Protein AF-A0A182TB55-F1 (afdb_monomer)

Radius of gyration: 24.84 Å; Cα contacts (8 Å, |Δi|>4): 180; chains: 1; bounding box: 30×66×68 Å

Secondary structure (DSSP, 8-state):
-B-SS--HHHHHHHHTSTTS-TT-EEEEE-SSSTT-EEEEEEETTEEEEEEEEEETTTEEESSTT--BSSHHHHHHHHHH--TTSSS---SBPP------THHHHHHHHHHHTTSHHHHHHHHHTSS--

Organism: NCBI:txid74869

Solvent-accessible surface area (backbone atoms only — not comparable to full-atom values): 7461 Å² total; per-residue (Å²): 76,78,59,47,91,48,53,71,69,58,49,45,58,55,45,69,35,86,93,37,55,68,20,18,25,35,35,26,43,37,93,88,41,88,85,26,33,31,41,38,36,23,59,73,96,42,69,49,77,44,59,31,42,61,48,95,89,66,28,38,28,71,50,95,91,51,76,23,80,42,73,66,56,46,50,55,48,30,39,76,42,32,88,85,49,98,55,39,45,67,46,61,41,74,80,76,69,76,71,65,61,64,59,59,55,51,52,52,52,52,59,58,61,57,57,60,56,56,56,52,57,61,55,65,70,72,73,81,119

Foldseek 3Di:
DEDEPDDPVRQLVQCQPPVHDALAWYKYPDPPDPPKIWIWGHHDNGIDIFIWDADPVAWTDRDPVDIGNDVVVVLVVQQVPVPPPPHRRDHYGDPPDPPPCVVVVVVVVVVVVVVVVVVVVVVVVPPPD

Nearest PDB structures (foldseek):
  5mo4-assembly1_A  TM=9.312E-01  e=4.420E-09  Homo sapiens
  2oq1-assembly1_A  TM=9.361E-01  e=2.037E-08  Homo sapiens
  1rja-assembly1_A  TM=9.280E-01  e=1.481E-08  Homo sapiens
  7q5t-assembly6_FFF  TM=9.272E-01  e=4.372E-08  Homo sapiens
  2ozo-assembly1_A  TM=9.407E-01  e=1.290E-07  Homo sapiens

Sequence (129 aa):
WYFRKIKRIEAEKKLLLPENEHGAFLIRDSESRHNDYSLSVRDGDTVKHYRIRQLDEGGFFIARRTTFRTLQELVEHYSKDSDGLCVNLCKPCVQVKAESKTRHLFLLALMTSNQTLQLCYVCALYIFG

InterPro domains:
  IPR000980 SH2 domain [PF00017] (1-78)
  IPR000980 SH2 domain [PS50001] (1-93)
  IPR000980 SH2 domain [SM00252] (1-84)
  IPR036860 SH2 domain superfamily [G3DSA:3.30.505.10] (1-104)
  IPR036860 SH2 domain superfamily [SSF55550] (1-95)
  IPR051184 Tyrosine-phosphorylated adapter molecule [PTHR19969] (1-80)

pLDDT: mean 82.37, std 18.65, range [44.72, 98.0]

Mean predicted aligned error: 11.7 Å

Structure (mmCIF, N/CA/C/O backbone):
data_AF-A0A182TB55-F1
#
_entry.id   AF-A0A182TB55-F1
#
loop_
_atom_site.group_PDB
_atom_site.id
_atom_site.type_symbol
_atom_site.label_atom_id
_atom_site.label_alt_id
_atom_site.label_comp_id
_atom_site.label_asym_id
_atom_site.label_entity_id
_atom_site.label_seq_id
_atom_site.pdbx_PDB_ins_code
_atom_site.Cartn_x
_atom_site.Cartn_y
_atom_site.Cartn_z
_atom_site.occupancy
_atom_site.B_iso_or_equiv
_atom_site.auth_seq_id
_atom_site.auth_comp_id
_atom_site.auth_asym_id
_atom_site.auth_atom_id
_atom_site.pdbx_PDB_model_num
ATOM 1 N N . TRP A 1 1 ? -3.573 6.920 -0.641 1.00 90.94 1 TRP A N 1
ATOM 2 C CA . TRP A 1 1 ? -3.081 5.554 -0.360 1.00 90.94 1 TRP A CA 1
ATOM 3 C C . TRP A 1 1 ? -1.575 5.476 -0.081 1.00 90.94 1 TRP A C 1
ATOM 5 O O . TRP A 1 1 ? -1.156 4.475 0.481 1.00 9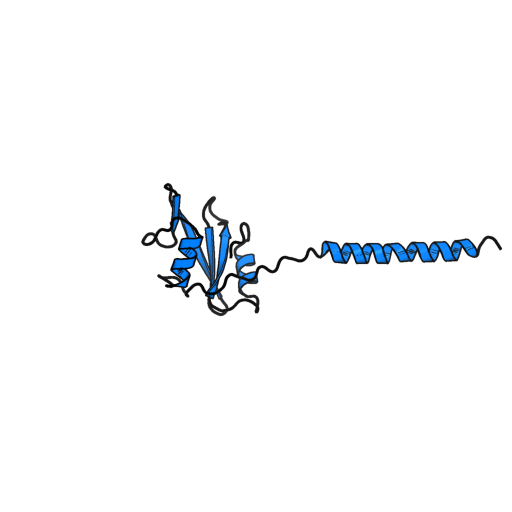0.94 1 TRP A O 1
ATOM 15 N N . TYR A 1 2 ? -0.742 6.473 -0.414 1.00 94.44 2 TYR A N 1
ATOM 16 C CA . TYR A 1 2 ? 0.704 6.423 -0.135 1.00 94.44 2 TYR A CA 1
ATOM 17 C C . TYR A 1 2 ? 1.075 7.097 1.199 1.00 94.44 2 TYR A C 1
ATOM 19 O O . TYR A 1 2 ? 0.721 8.254 1.425 1.00 94.44 2 TYR A O 1
ATOM 27 N N . PHE A 1 3 ? 1.768 6.372 2.081 1.00 91.44 3 PHE A N 1
ATOM 28 C CA . PHE A 1 3 ? 2.099 6.781 3.456 1.00 91.44 3 PHE A CA 1
ATOM 29 C C . PHE A 1 3 ? 3.613 6.944 3.706 1.00 91.44 3 PHE A C 1
ATOM 31 O O . PHE A 1 3 ? 4.007 7.236 4.834 1.00 91.44 3 PHE A O 1
ATOM 38 N N . ARG A 1 4 ? 4.467 6.826 2.675 1.00 88.75 4 ARG A N 1
ATOM 39 C CA . ARG A 1 4 ? 5.933 7.017 2.774 1.00 88.75 4 ARG A CA 1
ATOM 40 C C . ARG A 1 4 ? 6.543 6.171 3.912 1.00 88.75 4 ARG A C 1
ATOM 42 O O . ARG A 1 4 ? 6.278 4.972 3.996 1.00 88.75 4 ARG A O 1
ATOM 49 N N . LYS A 1 5 ? 7.321 6.787 4.811 1.00 87.50 5 LYS A N 1
ATOM 50 C CA . LYS A 1 5 ? 8.089 6.154 5.897 1.00 87.50 5 LYS A CA 1
ATOM 51 C C . LYS A 1 5 ? 7.232 5.787 7.116 1.00 87.50 5 LYS A C 1
ATOM 53 O O . LYS A 1 5 ? 7.472 6.283 8.216 1.00 87.50 5 LYS A O 1
ATOM 58 N N . ILE A 1 6 ? 6.246 4.909 6.941 1.00 92.62 6 ILE A N 1
ATOM 59 C CA . ILE A 1 6 ? 5.582 4.244 8.072 1.00 92.62 6 ILE A CA 1
ATOM 60 C C . ILE A 1 6 ? 6.091 2.812 8.239 1.00 92.62 6 ILE A C 1
ATOM 62 O O . ILE A 1 6 ? 6.367 2.111 7.264 1.00 92.62 6 ILE A O 1
ATOM 66 N N . LYS A 1 7 ? 6.201 2.370 9.494 1.00 92.88 7 LYS A N 1
ATOM 67 C CA . LYS A 1 7 ? 6.593 0.997 9.830 1.00 92.88 7 LYS A CA 1
ATOM 68 C C . LYS A 1 7 ? 5.463 0.016 9.542 1.00 92.88 7 LYS A C 1
ATOM 70 O O . LYS A 1 7 ? 4.293 0.406 9.525 1.00 92.88 7 LYS A O 1
ATOM 75 N N . ARG A 1 8 ? 5.800 -1.268 9.403 1.00 93.88 8 ARG A N 1
ATOM 76 C CA . ARG A 1 8 ? 4.821 -2.356 9.257 1.00 93.88 8 ARG A CA 1
ATOM 77 C C . ARG A 1 8 ? 3.706 -2.291 10.306 1.00 93.88 8 ARG A C 1
ATOM 79 O O . ARG A 1 8 ? 2.542 -2.208 9.940 1.00 93.88 8 ARG A O 1
ATOM 86 N N . ILE A 1 9 ? 4.078 -2.233 11.584 1.00 94.50 9 ILE A N 1
ATOM 87 C CA . ILE A 1 9 ? 3.133 -2.213 12.712 1.00 94.50 9 ILE A CA 1
ATOM 88 C C . ILE A 1 9 ? 2.199 -0.993 12.644 1.00 94.50 9 ILE A C 1
ATOM 90 O O . ILE A 1 9 ? 1.011 -1.088 12.931 1.00 94.50 9 ILE A O 1
ATOM 94 N N . GLU A 1 10 ? 2.712 0.167 12.229 1.00 94.12 10 GLU A N 1
ATOM 95 C CA . GLU A 1 10 ? 1.900 1.383 12.107 1.00 94.12 10 GLU A CA 1
ATOM 96 C C . GLU A 1 10 ? 0.917 1.318 10.935 1.00 94.12 10 GLU A C 1
ATOM 98 O O . GLU A 1 10 ? -0.180 1.870 11.027 1.00 94.12 10 GLU A O 1
ATOM 103 N N . ALA A 1 11 ? 1.290 0.635 9.849 1.00 95.19 11 ALA A N 1
ATOM 104 C CA . ALA A 1 11 ? 0.382 0.347 8.746 1.00 95.19 11 ALA A CA 1
ATOM 105 C C . ALA A 1 11 ? -0.746 -0.598 9.176 1.00 95.19 11 ALA A C 1
ATOM 107 O O . ALA A 1 11 ? -1.900 -0.339 8.846 1.00 95.19 11 ALA A O 1
ATOM 108 N N . GLU A 1 12 ? -0.418 -1.651 9.930 1.00 96.19 12 GLU A N 1
ATOM 109 C CA . GLU A 1 12 ? -1.396 -2.610 10.454 1.00 96.19 12 GLU A CA 1
ATOM 110 C C . GLU A 1 12 ? -2.420 -1.905 11.351 1.00 96.19 12 GLU A C 1
ATOM 112 O O . GLU A 1 12 ? -3.615 -1.957 11.072 1.00 96.19 12 GLU A O 1
ATOM 117 N N . LYS A 1 13 ? -1.957 -1.137 12.348 1.00 95.00 13 LYS A N 1
ATOM 118 C CA . LYS A 1 13 ? -2.839 -0.356 13.233 1.00 95.00 13 LYS A CA 1
ATOM 119 C C . LYS A 1 13 ? -3.782 0.562 12.462 1.00 95.00 13 LYS A C 1
ATOM 121 O O . LYS A 1 13 ? -4.952 0.646 12.805 1.00 95.00 13 LYS A O 1
ATOM 126 N N . LYS A 1 14 ? -3.274 1.263 11.441 1.00 94.94 14 LYS A N 1
ATOM 127 C CA . LYS A 1 14 ? -4.077 2.193 10.632 1.00 94.94 14 LYS A CA 1
ATOM 128 C C . LYS A 1 14 ? -5.124 1.464 9.805 1.00 94.94 14 LYS A C 1
ATOM 130 O O . LYS A 1 14 ? -6.262 1.906 9.781 1.00 94.94 14 LYS A O 1
ATOM 135 N N . LEU A 1 15 ? -4.762 0.353 9.168 1.00 95.69 15 LEU A N 1
ATOM 136 C CA . LEU A 1 15 ? -5.694 -0.433 8.361 1.00 95.69 15 LEU A CA 1
ATOM 137 C C . LEU A 1 15 ? -6.774 -1.114 9.204 1.00 95.69 15 LEU A C 1
ATOM 139 O O . LEU A 1 15 ? -7.903 -1.227 8.744 1.00 95.69 15 LEU A O 1
ATOM 143 N N . LEU A 1 16 ? -6.452 -1.529 10.430 1.00 95.62 16 LEU A N 1
ATOM 144 C CA . LEU A 1 16 ? -7.397 -2.180 11.342 1.00 95.62 16 LEU A CA 1
ATOM 145 C C . LEU A 1 16 ? -8.348 -1.206 12.057 1.00 95.62 16 LEU A C 1
ATOM 147 O O . LEU A 1 16 ? -9.216 -1.647 12.806 1.00 95.62 16 LEU A O 1
ATOM 151 N N . LEU A 1 17 ? -8.222 0.102 11.818 1.00 94.56 17 LEU A N 1
ATOM 152 C CA . LEU A 1 17 ? -9.202 1.081 12.283 1.00 94.56 17 LEU A CA 1
ATOM 153 C C . LEU A 1 17 ? -10.601 0.788 11.694 1.00 94.56 17 LEU A C 1
ATOM 155 O O . LEU A 1 17 ? -10.692 0.361 10.537 1.00 94.56 17 LEU A O 1
ATOM 159 N N . PRO A 1 18 ? -11.688 1.007 12.457 1.00 92.88 18 PRO A N 1
ATOM 160 C CA . PRO A 1 18 ? -13.056 0.707 12.023 1.00 92.88 18 PRO A CA 1
ATOM 161 C C . PRO A 1 18 ? -13.505 1.505 10.789 1.00 92.88 18 PRO A C 1
ATOM 163 O O . PRO A 1 18 ? -14.404 1.076 10.078 1.00 92.88 18 PRO A O 1
ATOM 166 N N . GLU A 1 19 ? -12.862 2.633 10.495 1.00 93.44 19 GLU A N 1
ATOM 167 C CA . GLU A 1 19 ? -13.111 3.461 9.312 1.00 93.44 19 GLU A CA 1
ATOM 168 C C . GLU A 1 19 ? -12.626 2.814 8.003 1.00 93.44 19 GLU A C 1
ATOM 170 O O . GLU A 1 19 ? -12.955 3.291 6.917 1.00 93.44 19 GLU A O 1
ATOM 175 N N . ASN A 1 20 ? -11.817 1.755 8.086 1.00 94.88 20 ASN A N 1
ATOM 176 C CA . ASN A 1 20 ? -11.334 1.009 6.933 1.00 94.88 20 ASN A CA 1
ATOM 177 C C . ASN A 1 20 ? -12.085 -0.318 6.803 1.00 94.88 20 ASN A C 1
ATOM 179 O O . ASN A 1 20 ? -12.322 -1.019 7.781 1.00 94.88 20 ASN A O 1
ATOM 183 N N . GLU A 1 21 ? -12.408 -0.694 5.571 1.00 95.44 21 GLU A N 1
ATOM 184 C CA . GLU A 1 21 ? -13.151 -1.919 5.263 1.00 95.44 21 GLU A CA 1
ATOM 185 C C . GLU A 1 21 ? -12.217 -3.018 4.727 1.00 95.44 21 GLU A C 1
ATOM 187 O O . GLU A 1 21 ? -11.033 -2.793 4.459 1.00 95.44 21 GLU A O 1
ATOM 192 N N . HIS A 1 22 ? -12.747 -4.229 4.554 1.00 96.44 22 HIS A N 1
ATOM 193 C CA . HIS A 1 22 ? -12.051 -5.305 3.847 1.00 96.44 22 HIS A CA 1
ATOM 194 C C . HIS A 1 22 ? -11.611 -4.843 2.440 1.00 96.44 22 HIS A C 1
ATOM 196 O O . HIS A 1 22 ? -12.352 -4.151 1.741 1.00 96.44 22 HIS A O 1
ATOM 202 N N . GLY A 1 23 ? -10.383 -5.181 2.036 1.00 96.38 23 GLY A N 1
ATOM 203 C CA . GLY A 1 23 ?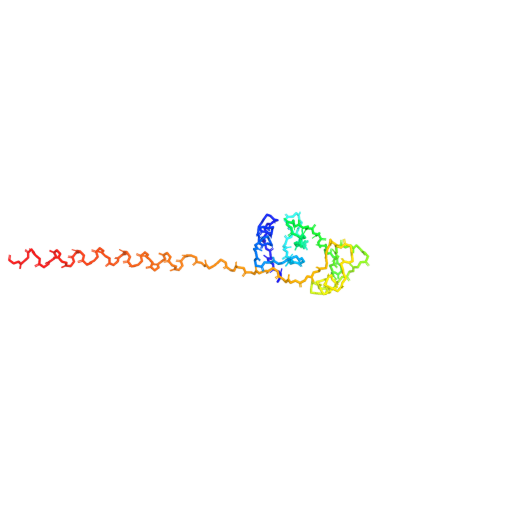 -9.771 -4.681 0.799 1.00 96.38 23 GLY A CA 1
ATOM 204 C C . GLY A 1 23 ? -9.191 -3.266 0.905 1.00 96.38 23 GLY A C 1
ATOM 205 O O . GLY A 1 23 ? -8.661 -2.749 -0.082 1.00 96.38 23 GLY A O 1
ATOM 206 N N . ALA A 1 24 ? -9.259 -2.615 2.075 1.00 97.56 24 ALA A N 1
ATOM 207 C CA . ALA A 1 24 ? -8.571 -1.347 2.290 1.00 97.56 24 ALA A CA 1
ATOM 208 C C . ALA A 1 24 ? -7.052 -1.519 2.195 1.00 97.56 24 ALA A C 1
ATOM 210 O O . ALA A 1 24 ? -6.498 -2.517 2.662 1.00 97.56 24 ALA A O 1
ATOM 211 N N . PHE A 1 25 ? -6.358 -0.538 1.616 1.00 97.94 25 PHE A N 1
ATOM 212 C CA . PHE A 1 25 ? -4.927 -0.678 1.351 1.00 97.94 25 PHE A CA 1
ATOM 213 C C . PHE A 1 25 ? -4.123 0.607 1.520 1.00 97.94 25 PHE A C 1
ATOM 215 O O . PHE A 1 25 ? -4.627 1.730 1.428 1.00 97.94 25 PHE A O 1
ATOM 222 N N . LEU A 1 26 ? -2.819 0.440 1.722 1.00 97.25 26 LEU A N 1
ATOM 223 C CA . LEU A 1 26 ? -1.851 1.525 1.656 1.00 97.25 26 LEU A CA 1
ATOM 224 C C . LEU A 1 26 ? -0.517 1.050 1.088 1.00 97.25 26 LEU A C 1
ATOM 226 O O . LEU A 1 26 ? -0.163 -0.122 1.198 1.00 97.25 26 LEU A O 1
ATOM 230 N N . ILE A 1 27 ? 0.244 1.980 0.519 1.00 96.75 27 ILE A N 1
ATOM 231 C CA . ILE A 1 27 ? 1.622 1.754 0.082 1.00 96.75 27 ILE A CA 1
ATOM 232 C C . ILE A 1 27 ? 2.560 2.562 0.979 1.00 96.75 27 ILE A C 1
ATOM 234 O O . ILE A 1 27 ? 2.291 3.725 1.290 1.00 96.75 27 ILE A O 1
ATOM 238 N N . ARG A 1 28 ? 3.660 1.941 1.398 1.00 95.44 28 ARG A N 1
ATOM 239 C CA . ARG A 1 28 ? 4.704 2.521 2.255 1.00 95.44 28 ARG A CA 1
ATOM 240 C C . ARG A 1 28 ? 6.095 2.181 1.727 1.00 95.44 28 ARG A C 1
ATOM 242 O O . ARG A 1 28 ? 6.244 1.243 0.945 1.00 95.44 28 ARG A O 1
ATOM 249 N N . ASP A 1 29 ? 7.099 2.902 2.199 1.00 93.81 29 ASP A N 1
ATOM 250 C CA . ASP A 1 29 ? 8.503 2.611 1.908 1.00 93.81 29 ASP A CA 1
ATOM 251 C C . ASP A 1 29 ? 8.906 1.286 2.576 1.00 93.81 29 ASP A C 1
ATOM 253 O O . ASP A 1 29 ? 8.457 0.964 3.685 1.00 93.81 29 ASP A O 1
ATOM 257 N N . SER A 1 30 ? 9.747 0.495 1.910 1.00 87.94 30 SER A N 1
ATOM 258 C CA . SER A 1 30 ? 10.299 -0.725 2.496 1.00 87.94 30 SER A CA 1
ATOM 259 C C . SER A 1 30 ? 11.296 -0.386 3.605 1.00 87.94 30 SER A C 1
ATOM 261 O O . SER A 1 30 ? 12.228 0.390 3.418 1.00 87.94 30 SER A O 1
ATOM 263 N N . GLU A 1 31 ? 11.142 -1.031 4.763 1.00 79.81 31 GLU A N 1
ATOM 264 C CA . GLU A 1 31 ? 12.089 -0.913 5.885 1.00 79.81 31 GLU A CA 1
ATOM 265 C C . GLU A 1 31 ? 13.397 -1.675 5.623 1.00 79.81 31 GLU A C 1
ATOM 267 O O . GLU A 1 31 ? 14.415 -1.399 6.245 1.00 79.81 31 GLU A O 1
ATOM 272 N N . SER A 1 32 ? 13.364 -2.653 4.710 1.00 74.88 32 SER A N 1
ATOM 273 C CA . SER A 1 32 ? 14.450 -3.624 4.517 1.00 74.88 32 SER A CA 1
ATOM 274 C C . SER A 1 32 ? 15.381 -3.306 3.350 1.00 74.88 32 SER A C 1
ATOM 276 O O . SER A 1 32 ? 16.517 -3.772 3.333 1.00 74.88 32 SER A O 1
ATOM 278 N N . ARG A 1 33 ? 14.905 -2.568 2.341 1.00 75.38 33 ARG A N 1
ATOM 279 C CA . ARG A 1 33 ? 15.698 -2.200 1.164 1.00 75.38 33 ARG A CA 1
ATOM 280 C C . ARG A 1 33 ? 15.342 -0.808 0.695 1.00 75.38 33 ARG A C 1
ATOM 282 O O . ARG A 1 33 ? 14.167 -0.478 0.568 1.00 75.38 33 ARG A O 1
ATOM 289 N N . HIS A 1 34 ? 16.381 -0.040 0.398 1.00 74.19 34 HIS A N 1
ATOM 290 C CA . HIS A 1 34 ? 16.255 1.255 -0.245 1.00 74.19 34 HIS A CA 1
ATOM 291 C C . HIS A 1 34 ? 15.557 1.091 -1.606 1.00 74.19 34 HIS A C 1
ATOM 293 O O . HIS A 1 34 ? 15.828 0.119 -2.309 1.00 74.19 34 HIS A O 1
ATOM 299 N N . ASN A 1 35 ? 14.658 2.018 -1.943 1.00 81.06 35 ASN A N 1
ATOM 300 C CA . ASN A 1 35 ? 13.884 2.082 -3.196 1.00 81.06 35 ASN A CA 1
ATOM 301 C C . ASN A 1 35 ? 12.828 0.986 -3.446 1.00 81.06 35 ASN A C 1
ATOM 303 O O . ASN A 1 35 ? 12.083 1.080 -4.416 1.00 81.06 35 ASN A O 1
ATOM 307 N N . ASP A 1 36 ? 12.681 -0.002 -2.560 1.00 90.50 36 ASP A N 1
ATOM 308 C CA . ASP A 1 36 ? 11.531 -0.912 -2.607 1.00 90.50 36 ASP A CA 1
ATOM 309 C C . ASP A 1 36 ? 10.334 -0.312 -1.854 1.00 90.50 36 ASP A C 1
ATOM 311 O O . ASP A 1 36 ? 10.487 0.420 -0.871 1.00 90.50 36 ASP A O 1
ATOM 315 N N . TYR A 1 37 ? 9.128 -0.723 -2.242 1.00 95.12 37 TYR A N 1
ATOM 316 C CA . TYR A 1 37 ? 7.893 -0.371 -1.544 1.00 95.12 37 TYR A CA 1
ATOM 317 C C . TYR A 1 37 ? 7.228 -1.606 -0.939 1.00 95.12 37 TYR A C 1
ATOM 319 O O . TYR A 1 37 ? 7.568 -2.761 -1.210 1.00 95.12 37 TYR A O 1
ATOM 327 N N . SER A 1 38 ? 6.264 -1.370 -0.062 1.00 95.88 38 SER A N 1
ATOM 328 C CA . SER A 1 38 ? 5.408 -2.403 0.508 1.00 95.88 38 SER A CA 1
ATOM 329 C C . SER A 1 38 ? 3.950 -1.992 0.370 1.00 95.88 38 SER A C 1
ATOM 331 O O . SER A 1 38 ? 3.566 -0.913 0.819 1.00 95.88 38 SER A O 1
ATOM 333 N N . LEU A 1 39 ? 3.146 -2.867 -0.225 1.00 97.19 39 LEU A N 1
ATOM 334 C CA . LEU A 1 39 ? 1.691 -2.785 -0.238 1.00 97.19 39 LEU A CA 1
ATOM 335 C C . LEU A 1 39 ? 1.160 -3.524 0.989 1.00 97.19 39 LEU A C 1
ATOM 337 O O . LEU A 1 39 ? 1.460 -4.700 1.177 1.00 97.19 39 LEU A O 1
ATOM 341 N N . SER A 1 40 ? 0.382 -2.846 1.822 1.00 97.81 40 SER A N 1
ATOM 342 C CA . SER A 1 40 ? -0.328 -3.452 2.949 1.00 97.81 40 SER A CA 1
ATOM 343 C C . SER A 1 40 ? -1.822 -3.457 2.637 1.00 97.81 40 SER A C 1
ATOM 345 O O . SER A 1 40 ? -2.353 -2.409 2.268 1.00 97.81 40 SER A O 1
ATOM 347 N N . VAL A 1 41 ? -2.485 -4.603 2.796 1.00 98.00 41 VAL A N 1
ATOM 348 C CA . VAL A 1 41 ? -3.904 -4.802 2.456 1.00 98.00 41 VAL A CA 1
ATOM 349 C C . VAL A 1 41 ? -4.632 -5.431 3.637 1.00 98.00 41 VAL A C 1
ATOM 351 O O . VAL A 1 41 ? -4.130 -6.389 4.225 1.00 98.00 41 VAL A O 1
ATOM 354 N N . ARG A 1 42 ? -5.799 -4.893 3.992 1.00 97.75 42 ARG A N 1
ATOM 355 C CA . ARG A 1 42 ? -6.688 -5.467 5.002 1.00 97.75 42 ARG A CA 1
ATOM 356 C C . ARG A 1 42 ? -7.486 -6.622 4.412 1.00 97.75 42 ARG A C 1
ATOM 358 O O . ARG A 1 42 ? -8.211 -6.445 3.438 1.00 97.75 42 ARG A O 1
ATOM 365 N N . ASP A 1 43 ? -7.399 -7.764 5.072 1.00 96.69 43 ASP A N 1
ATOM 366 C CA . ASP A 1 43 ? -8.118 -8.990 4.759 1.00 96.69 43 ASP A CA 1
ATOM 367 C C . ASP A 1 43 ? -8.872 -9.445 6.018 1.00 96.69 43 ASP A C 1
ATOM 369 O O . ASP A 1 43 ? -8.334 -10.137 6.890 1.00 96.69 43 ASP A O 1
ATOM 373 N N . GLY A 1 44 ? -10.091 -8.916 6.165 1.00 93.38 44 GLY A N 1
ATOM 374 C CA . GLY A 1 44 ? -10.927 -9.107 7.351 1.00 93.38 44 GLY A CA 1
ATOM 375 C C . GLY A 1 44 ? -10.315 -8.419 8.570 1.00 93.38 44 GLY A C 1
ATOM 376 O O . GLY A 1 44 ? -10.162 -7.195 8.577 1.00 93.38 44 GLY A O 1
ATOM 377 N N . ASP A 1 45 ? -9.927 -9.218 9.563 1.00 94.00 45 ASP A N 1
ATOM 378 C CA . ASP A 1 45 ? -9.282 -8.765 10.804 1.00 94.00 45 ASP A CA 1
ATOM 379 C C . ASP A 1 45 ? -7.752 -8.882 10.765 1.00 94.00 45 ASP A C 1
ATOM 381 O O . ASP A 1 45 ? -7.066 -8.669 11.765 1.00 94.00 45 ASP A O 1
ATOM 385 N N . THR A 1 46 ? -7.192 -9.226 9.603 1.00 96.25 46 THR A N 1
ATOM 386 C CA . THR A 1 46 ? -5.746 -9.354 9.412 1.00 96.25 46 THR A CA 1
ATOM 387 C C . THR A 1 46 ? -5.236 -8.408 8.334 1.00 96.25 46 THR A C 1
ATOM 389 O O . THR A 1 46 ? -5.996 -7.872 7.526 1.00 96.25 46 THR A O 1
ATOM 392 N N . VAL A 1 47 ? -3.922 -8.184 8.314 1.00 97.81 47 VAL A N 1
ATOM 393 C CA . VAL A 1 47 ? -3.260 -7.377 7.285 1.00 97.81 47 VAL A CA 1
ATOM 394 C C . VAL A 1 47 ? -2.190 -8.215 6.599 1.00 97.81 47 VAL A C 1
ATOM 396 O O . VAL A 1 47 ? -1.337 -8.831 7.244 1.00 97.81 47 VAL A O 1
ATOM 399 N N . LYS A 1 48 ? -2.235 -8.245 5.267 1.00 97.62 48 LYS A N 1
ATOM 400 C CA . LYS A 1 48 ? -1.235 -8.897 4.417 1.00 97.62 48 LYS A CA 1
ATOM 401 C C . LYS A 1 48 ? -0.290 -7.851 3.842 1.00 97.62 48 LYS A C 1
ATOM 403 O O . LYS A 1 48 ? -0.694 -6.728 3.547 1.00 97.62 48 LYS A O 1
ATOM 408 N N . HIS A 1 49 ? 0.977 -8.225 3.676 1.00 96.69 49 HIS A N 1
ATOM 409 C CA . HIS A 1 49 ? 2.008 -7.331 3.153 1.00 96.69 49 HIS A CA 1
ATOM 410 C C . HIS A 1 49 ? 2.683 -7.945 1.937 1.00 96.69 49 HIS A C 1
ATOM 412 O O . HIS A 1 49 ? 3.255 -9.032 2.016 1.00 96.69 49 HIS A O 1
ATOM 418 N N . TYR A 1 50 ? 2.677 -7.197 0.843 1.00 95.81 50 TYR A N 1
ATOM 419 C CA . TYR A 1 50 ? 3.293 -7.565 -0.417 1.00 95.81 50 TYR A CA 1
ATOM 420 C C . TYR A 1 50 ? 4.455 -6.631 -0.704 1.00 95.81 50 TYR A C 1
ATOM 422 O O . TYR A 1 50 ? 4.369 -5.415 -0.527 1.00 95.81 50 TYR A O 1
ATOM 430 N N . ARG A 1 51 ? 5.565 -7.208 -1.150 1.00 94.69 51 ARG A N 1
ATOM 431 C CA . ARG A 1 51 ? 6.742 -6.439 -1.531 1.00 94.69 51 ARG A CA 1
ATOM 432 C C . ARG A 1 51 ? 6.589 -5.973 -2.969 1.00 94.69 51 ARG A C 1
ATOM 434 O O . ARG A 1 51 ? 6.479 -6.808 -3.858 1.00 94.69 51 ARG A O 1
ATOM 441 N N . ILE A 1 52 ? 6.641 -4.665 -3.178 1.00 95.44 52 ILE A N 1
ATOM 442 C CA . ILE A 1 52 ? 6.734 -4.075 -4.508 1.00 95.44 52 ILE A CA 1
ATOM 443 C C . ILE A 1 52 ? 8.215 -3.808 -4.764 1.00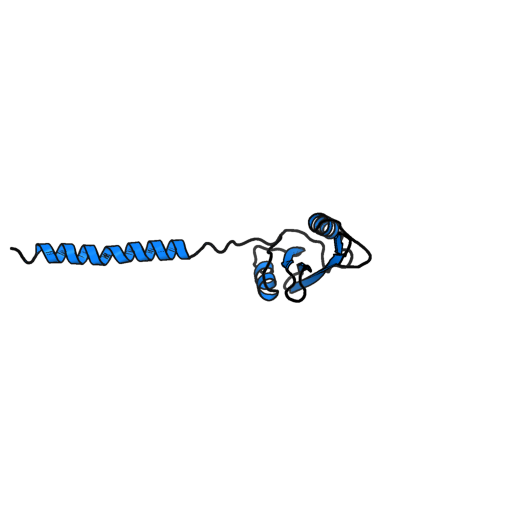 95.44 52 ILE A C 1
ATOM 445 O O . ILE A 1 52 ? 8.846 -3.039 -4.036 1.00 95.44 52 ILE A O 1
ATOM 449 N N . ARG A 1 53 ? 8.775 -4.472 -5.770 1.00 93.38 53 ARG A N 1
ATOM 450 C CA . ARG A 1 53 ? 10.165 -4.275 -6.185 1.00 93.38 53 ARG A CA 1
ATOM 451 C C . ARG A 1 53 ? 10.233 -3.314 -7.356 1.00 93.38 53 ARG A C 1
ATOM 453 O O . ARG A 1 53 ? 9.309 -3.284 -8.170 1.00 93.38 53 ARG A O 1
ATOM 460 N N . GLN A 1 54 ? 11.338 -2.585 -7.438 1.00 90.81 54 GLN A N 1
ATOM 461 C CA . GLN A 1 54 ? 11.656 -1.751 -8.589 1.00 90.81 54 GLN A CA 1
ATOM 462 C C . GLN A 1 54 ? 12.553 -2.511 -9.583 1.00 90.81 54 GLN A C 1
ATOM 464 O O . GLN A 1 54 ? 13.416 -3.289 -9.175 1.00 90.81 54 GLN A O 1
ATOM 469 N N . LEU A 1 55 ? 12.314 -2.322 -10.880 1.00 88.44 55 LEU A N 1
ATOM 470 C CA . LEU A 1 55 ? 13.184 -2.778 -11.971 1.00 88.44 55 LEU A CA 1
ATOM 471 C C . LEU A 1 55 ? 14.259 -1.728 -12.268 1.00 88.44 55 LEU A C 1
ATOM 473 O O . LEU A 1 55 ? 13.993 -0.531 -12.144 1.00 88.44 55 LEU A O 1
ATOM 477 N N . ASP A 1 56 ? 15.425 -2.177 -12.733 1.00 85.62 56 ASP A N 1
ATOM 478 C CA . ASP A 1 56 ? 16.554 -1.299 -13.076 1.00 85.62 56 ASP A CA 1
ATOM 479 C C . ASP A 1 56 ? 16.209 -0.320 -14.215 1.00 85.62 56 ASP A C 1
ATOM 481 O O . ASP A 1 56 ? 16.625 0.834 -14.196 1.00 85.62 56 ASP A O 1
ATOM 485 N N . GLU A 1 57 ? 15.371 -0.748 -15.163 1.00 83.44 57 GLU A N 1
ATOM 486 C CA . GLU A 1 57 ? 14.911 0.056 -16.309 1.00 83.44 57 GLU A CA 1
ATOM 487 C C . GLU A 1 57 ? 13.766 1.032 -15.967 1.00 83.44 57 GLU A C 1
ATOM 489 O O . GLU A 1 57 ? 13.269 1.744 -16.837 1.00 83.44 57 GLU A O 1
ATOM 494 N N . GLY A 1 58 ? 13.339 1.087 -14.700 1.00 79.12 58 GLY A N 1
ATOM 495 C CA . GLY A 1 58 ? 12.192 1.882 -14.267 1.00 79.12 58 GLY A CA 1
ATOM 496 C C . GLY A 1 58 ? 10.877 1.119 -14.429 1.00 79.12 58 GLY A C 1
ATOM 497 O O . GLY A 1 58 ? 10.300 1.018 -15.506 1.00 79.12 58 GLY A O 1
ATOM 498 N N . GLY A 1 59 ? 10.377 0.576 -13.324 1.00 90.75 59 GLY A N 1
ATOM 499 C CA . GLY A 1 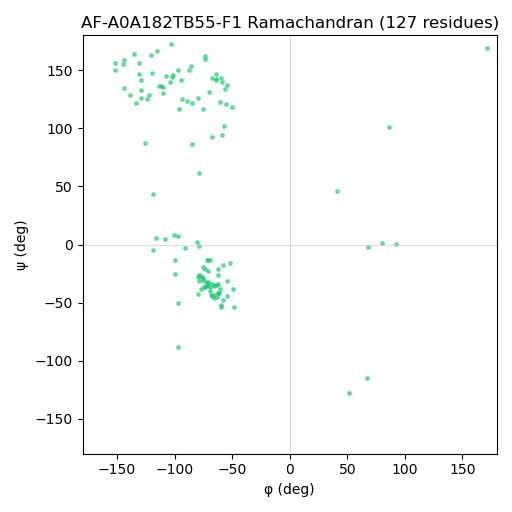59 ? 9.090 -0.112 -13.264 1.00 90.75 59 GLY A CA 1
ATOM 500 C C . GLY A 1 59 ? 8.892 -0.799 -11.920 1.00 90.75 59 GLY A C 1
ATOM 501 O O . GLY A 1 59 ? 9.830 -0.906 -11.133 1.00 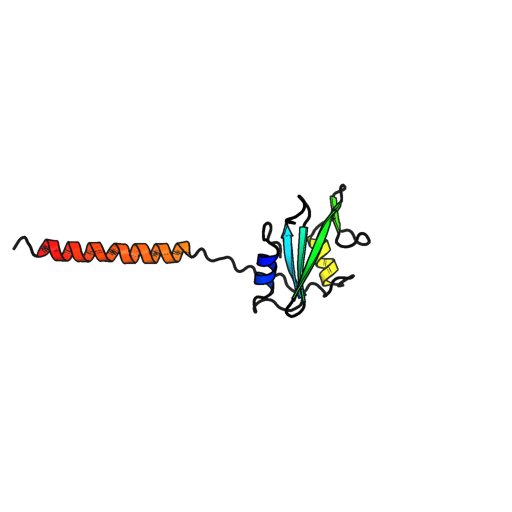90.75 59 GLY A O 1
ATOM 502 N N . PHE A 1 60 ? 7.679 -1.269 -11.654 1.00 94.69 60 PHE A N 1
ATOM 503 C CA . PHE A 1 60 ? 7.251 -1.837 -10.381 1.00 94.69 60 PHE A CA 1
ATOM 504 C C . PHE A 1 60 ? 6.582 -3.187 -10.588 1.00 94.69 60 PHE A C 1
ATOM 506 O O . PHE A 1 60 ? 5.818 -3.364 -11.533 1.00 94.69 60 PHE A O 1
ATOM 513 N N . PHE A 1 61 ? 6.825 -4.132 -9.685 1.00 94.69 61 PHE A N 1
ATOM 514 C CA . PHE A 1 61 ? 6.126 -5.415 -9.697 1.00 94.69 61 PHE A CA 1
ATOM 515 C C . PHE A 1 61 ? 6.011 -6.020 -8.298 1.00 94.69 61 PHE A C 1
ATOM 517 O O . PHE A 1 61 ? 6.888 -5.840 -7.450 1.00 94.69 61 PHE A O 1
ATOM 524 N N . ILE A 1 62 ? 4.940 -6.784 -8.076 1.00 94.62 62 ILE A N 1
ATOM 525 C CA . ILE A 1 62 ? 4.804 -7.688 -6.920 1.00 94.62 62 ILE A CA 1
ATOM 526 C C . ILE A 1 62 ? 5.193 -9.107 -7.347 1.00 94.62 62 ILE A C 1
ATOM 528 O O . ILE A 1 62 ? 6.058 -9.735 -6.736 1.00 94.62 62 ILE A O 1
ATOM 532 N N . ALA A 1 63 ? 4.613 -9.582 -8.451 1.00 90.75 63 ALA A N 1
ATOM 533 C CA . ALA A 1 63 ? 4.971 -10.833 -9.107 1.00 90.75 63 ALA A CA 1
ATOM 534 C C . ALA A 1 63 ? 5.661 -10.536 -10.445 1.00 90.75 63 ALA A C 1
ATOM 536 O O . ALA A 1 63 ? 5.179 -9.713 -11.212 1.00 90.75 63 ALA A O 1
ATOM 537 N N . ARG A 1 64 ? 6.765 -11.230 -10.761 1.00 84.56 64 ARG A N 1
ATOM 538 C CA . ARG A 1 64 ? 7.574 -10.972 -11.978 1.00 84.56 64 ARG A CA 1
ATOM 539 C C . ARG A 1 64 ? 6.803 -11.090 -13.302 1.00 84.56 64 ARG A C 1
ATOM 541 O O . ARG A 1 64 ? 7.295 -10.617 -14.315 1.00 84.56 64 ARG A O 1
ATOM 548 N N . ARG A 1 65 ? 5.634 -11.734 -13.291 1.00 88.62 65 ARG A N 1
ATOM 549 C CA . ARG A 1 65 ? 4.761 -11.907 -14.460 1.00 88.62 65 ARG A CA 1
ATOM 550 C C . ARG A 1 65 ? 4.063 -10.623 -14.915 1.00 88.62 65 ARG A C 1
ATOM 552 O O . ARG A 1 65 ? 3.704 -10.543 -16.081 1.00 88.62 65 ARG A O 1
ATOM 559 N N . THR A 1 66 ? 3.904 -9.642 -14.024 1.00 91.19 66 THR A N 1
ATOM 560 C CA . THR A 1 66 ? 3.188 -8.395 -14.320 1.00 91.19 66 THR A CA 1
ATOM 561 C C . THR A 1 66 ? 4.009 -7.214 -13.821 1.00 91.19 66 THR A C 1
ATOM 563 O O . THR A 1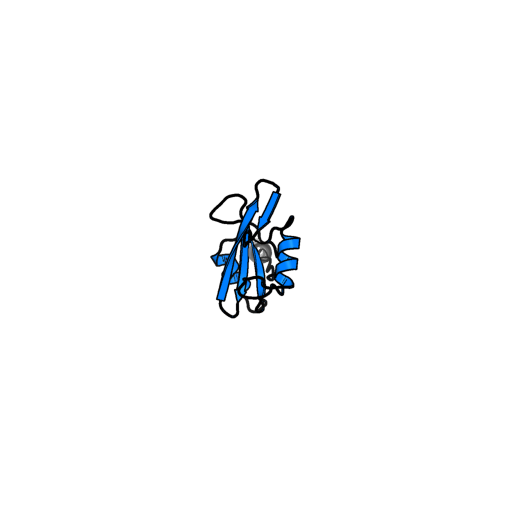 66 ? 4.340 -7.130 -12.636 1.00 91.19 66 THR A O 1
ATOM 566 N N . THR A 1 67 ? 4.358 -6.308 -14.730 1.00 94.25 67 THR A N 1
ATOM 567 C CA . THR A 1 67 ? 5.169 -5.120 -14.452 1.00 94.25 67 THR A CA 1
ATOM 568 C C . THR A 1 67 ? 4.383 -3.858 -14.792 1.00 94.25 67 THR A C 1
ATOM 570 O O . THR A 1 67 ? 3.561 -3.845 -15.705 1.00 94.25 67 THR A O 1
ATOM 573 N N . PHE A 1 68 ? 4.630 -2.789 -14.039 1.00 95.25 68 PHE A N 1
ATOM 574 C CA . PHE A 1 68 ? 3.905 -1.522 -14.136 1.00 95.25 68 PHE A CA 1
ATOM 575 C C . PHE A 1 68 ? 4.889 -0.362 -14.215 1.00 95.25 68 PHE A C 1
ATOM 577 O O . PHE A 1 68 ? 5.942 -0.405 -13.582 1.00 95.25 68 PHE A O 1
ATOM 584 N N . ARG A 1 69 ? 4.563 0.708 -14.941 1.00 94.44 69 ARG A N 1
ATOM 585 C CA . ARG A 1 69 ? 5.440 1.888 -15.029 1.00 94.44 69 ARG A CA 1
ATOM 586 C C . ARG A 1 69 ? 5.316 2.772 -13.800 1.00 94.44 69 ARG A C 1
ATOM 588 O O . ARG A 1 69 ? 6.283 3.405 -13.386 1.00 94.44 69 ARG A O 1
ATOM 595 N N . THR A 1 70 ? 4.129 2.806 -13.199 1.00 94.94 70 THR A N 1
ATOM 596 C CA . THR A 1 70 ? 3.841 3.616 -12.013 1.00 94.94 70 THR A CA 1
ATOM 597 C C . THR A 1 70 ? 3.147 2.797 -10.928 1.00 94.94 70 THR A C 1
ATOM 599 O O . THR A 1 70 ? 2.470 1.807 -11.198 1.00 94.94 70 THR A O 1
ATOM 602 N N . LEU A 1 71 ? 3.267 3.239 -9.671 1.00 94.62 71 LEU A N 1
ATOM 603 C CA . LEU A 1 71 ? 2.492 2.659 -8.568 1.00 94.62 71 LEU A CA 1
ATOM 604 C C . LEU A 1 71 ? 0.977 2.838 -8.765 1.00 94.62 71 LEU A C 1
ATOM 606 O O . LEU A 1 71 ? 0.205 2.035 -8.255 1.00 94.62 71 LEU A O 1
ATOM 610 N N . GLN A 1 72 ? 0.555 3.872 -9.499 1.00 96.00 72 GLN A N 1
ATOM 611 C CA . GLN A 1 72 ? -0.853 4.107 -9.815 1.00 96.00 72 GLN A CA 1
ATOM 612 C C . GLN A 1 72 ? -1.406 2.999 -10.722 1.00 96.00 72 GLN A C 1
ATOM 614 O O . GLN A 1 72 ? -2.461 2.453 -10.419 1.00 96.00 72 GLN A O 1
ATOM 619 N N . GLU A 1 73 ? -0.674 2.629 -11.778 1.00 96.56 73 GLU A N 1
ATOM 620 C CA . GLU A 1 73 ? -1.042 1.515 -12.668 1.00 96.56 73 GLU A CA 1
ATOM 621 C C . GLU A 1 73 ? -1.106 0.185 -11.910 1.00 96.56 73 GLU A C 1
ATOM 623 O O . GLU A 1 73 ? -2.044 -0.588 -12.088 1.00 96.56 73 GLU A O 1
ATOM 628 N N . LEU A 1 74 ? -0.141 -0.050 -11.013 1.00 96.44 74 LEU A N 1
ATOM 629 C CA . LEU A 1 74 ? -0.134 -1.225 -10.143 1.00 96.44 74 LEU A CA 1
ATOM 630 C C . LEU A 1 74 ? -1.410 -1.289 -9.295 1.00 96.44 74 LEU A C 1
ATOM 632 O O . LEU A 1 74 ? -2.053 -2.333 -9.223 1.00 96.44 74 LEU A O 1
ATOM 636 N N . VAL A 1 75 ? -1.786 -0.178 -8.656 1.00 97.06 75 VAL A N 1
ATOM 637 C CA . VAL A 1 75 ? -3.004 -0.107 -7.836 1.00 97.06 75 VAL A CA 1
ATOM 638 C C . VAL A 1 75 ? -4.248 -0.344 -8.688 1.00 97.06 75 VAL A C 1
ATOM 640 O O . VAL A 1 75 ? -5.105 -1.121 -8.287 1.00 97.06 75 VAL A O 1
ATOM 643 N N . GLU A 1 76 ? -4.339 0.277 -9.864 1.00 96.88 76 GLU A N 1
ATOM 644 C CA . GLU A 1 76 ? -5.495 0.118 -10.748 1.00 96.88 76 GLU A CA 1
ATOM 645 C C . GLU A 1 76 ? -5.677 -1.332 -11.219 1.00 96.88 76 GLU A C 1
ATOM 647 O O . GLU A 1 76 ? -6.802 -1.835 -11.225 1.00 96.88 76 GLU A O 1
ATOM 652 N N . HIS A 1 77 ? -4.585 -2.021 -11.565 1.00 96.69 77 HIS A N 1
ATOM 653 C CA . HIS A 1 77 ? -4.611 -3.442 -11.921 1.00 96.69 77 HIS A CA 1
ATOM 654 C C . HIS A 1 77 ? -5.152 -4.290 -10.772 1.00 96.69 77 HIS A C 1
ATOM 656 O O . HIS A 1 77 ? -6.144 -4.995 -10.945 1.00 96.69 77 HIS A O 1
ATOM 662 N N . TYR A 1 78 ? -4.561 -4.147 -9.582 1.00 96.94 78 TYR A N 1
ATOM 663 C CA . TYR A 1 78 ? -4.941 -4.941 -8.413 1.00 96.94 78 TYR A CA 1
ATOM 664 C C . TYR A 1 78 ? -6.307 -4.569 -7.814 1.00 96.94 78 TYR A C 1
ATOM 666 O O . TYR A 1 78 ? -6.865 -5.320 -7.011 1.00 96.94 78 TYR A O 1
ATOM 674 N N . SER A 1 79 ? -6.874 -3.427 -8.207 1.00 96.25 79 SER A N 1
ATOM 675 C CA . SER A 1 79 ? -8.275 -3.095 -7.947 1.00 96.25 79 SER A CA 1
ATOM 676 C C . SER A 1 79 ? -9.237 -3.869 -8.849 1.00 96.25 79 SER A C 1
ATOM 678 O O . SER A 1 79 ? -10.302 -4.278 -8.387 1.00 96.25 79 SER A O 1
ATOM 680 N N . LYS A 1 80 ? -8.876 -4.108 -10.117 1.00 96.19 80 LYS A N 1
ATOM 681 C CA . LYS A 1 80 ? -9.717 -4.841 -11.081 1.00 96.19 80 LYS A CA 1
ATOM 682 C C . LYS A 1 80 ? -9.627 -6.355 -10.895 1.00 96.19 80 LYS A C 1
ATOM 684 O O . LYS A 1 80 ? -10.655 -7.023 -10.908 1.00 96.19 80 LYS A O 1
ATOM 689 N N . ASP A 1 81 ? -8.425 -6.877 -10.674 1.00 94.44 81 ASP A N 1
ATOM 690 C CA . ASP A 1 81 ? -8.169 -8.299 -10.438 1.00 94.44 81 ASP A CA 1
ATOM 691 C C . ASP A 1 81 ? -7.132 -8.470 -9.323 1.00 94.44 81 ASP A C 1
ATOM 693 O O . ASP A 1 81 ? -6.052 -7.886 -9.374 1.00 94.44 81 ASP A O 1
ATOM 697 N N . SER A 1 82 ? -7.444 -9.291 -8.318 1.00 92.44 82 SER A N 1
ATOM 698 C CA . SER A 1 82 ? -6.507 -9.636 -7.248 1.00 92.44 82 SER A CA 1
ATOM 699 C C . SER A 1 82 ? -5.188 -10.203 -7.777 1.00 92.44 82 SER A C 1
ATOM 701 O O . SER A 1 82 ? -4.160 -10.000 -7.141 1.00 92.44 82 SER A O 1
ATOM 703 N N . ASP A 1 83 ? -5.194 -10.907 -8.913 1.00 92.75 83 ASP A N 1
ATOM 704 C CA . ASP A 1 83 ? -4.011 -11.440 -9.589 1.00 92.75 83 ASP A CA 1
ATOM 705 C C . ASP A 1 83 ? -2.965 -12.051 -8.617 1.00 92.75 83 ASP A C 1
ATOM 707 O O . ASP A 1 83 ? -1.757 -11.787 -8.678 1.00 92.75 83 ASP A O 1
ATOM 711 N N . GLY A 1 84 ? -3.444 -12.872 -7.672 1.00 92.06 84 GLY A N 1
ATOM 712 C CA . GLY A 1 84 ? -2.634 -13.558 -6.654 1.00 92.06 84 GLY A CA 1
ATOM 713 C C . GLY A 1 84 ? -2.463 -12.820 -5.317 1.00 92.06 84 GLY A C 1
ATOM 714 O O . GLY A 1 84 ? -1.785 -13.336 -4.424 1.00 92.06 84 GLY A O 1
ATOM 715 N N . LEU A 1 85 ? -3.056 -11.637 -5.146 1.00 94.69 85 LEU A N 1
ATOM 716 C CA . LEU A 1 85 ? -3.265 -11.027 -3.831 1.00 94.69 85 LEU A CA 1
ATOM 717 C C . LEU A 1 85 ? -4.382 -11.757 -3.072 1.00 94.69 85 LEU A C 1
ATOM 719 O O . LEU A 1 85 ? -5.176 -12.486 -3.656 1.00 94.69 85 LEU A O 1
ATOM 723 N N . CYS A 1 86 ? -4.445 -11.562 -1.753 1.00 94.56 86 CYS A N 1
ATOM 724 C CA . CYS A 1 86 ? -5.482 -12.168 -0.919 1.00 94.56 86 CYS A CA 1
ATOM 725 C C . CYS A 1 86 ? -6.879 -11.668 -1.296 1.00 94.56 86 CYS A C 1
ATOM 727 O O . CYS A 1 86 ? -7.838 -12.425 -1.208 1.00 94.56 86 CYS A O 1
ATOM 729 N N . VAL A 1 87 ? -6.976 -10.398 -1.699 1.00 96.31 87 VAL A N 1
ATOM 730 C CA . VAL A 1 87 ? -8.219 -9.690 -2.014 1.00 96.31 87 VAL A CA 1
ATOM 731 C C . VAL A 1 87 ? -7.937 -8.605 -3.054 1.00 96.31 87 VAL A C 1
ATOM 733 O O . VAL A 1 87 ? -6.807 -8.111 -3.151 1.00 96.31 87 VAL A O 1
ATOM 736 N N . ASN A 1 88 ? -8.962 -8.202 -3.804 1.00 96.56 88 ASN A N 1
ATOM 737 C CA . ASN A 1 88 ? -8.895 -7.021 -4.664 1.00 96.56 88 ASN A CA 1
ATOM 738 C C . ASN A 1 88 ? -8.712 -5.745 -3.829 1.00 96.56 88 ASN A C 1
ATOM 740 O O . ASN A 1 88 ? -9.240 -5.615 -2.721 1.00 96.56 88 ASN A O 1
ATOM 744 N N . LEU A 1 89 ? -7.990 -4.772 -4.384 1.00 97.12 89 LEU A N 1
ATOM 745 C CA . LEU A 1 89 ? -7.825 -3.468 -3.750 1.00 97.12 89 LEU A CA 1
ATOM 746 C C . LEU A 1 89 ? -9.102 -2.637 -3.904 1.00 97.12 89 LEU A C 1
ATOM 748 O O . LEU A 1 89 ? -9.471 -2.253 -5.013 1.00 97.12 89 LEU A O 1
ATOM 752 N N . CYS A 1 90 ? -9.737 -2.304 -2.783 1.00 94.81 90 CYS A N 1
ATOM 753 C CA . CYS A 1 90 ? -10.983 -1.542 -2.766 1.00 94.81 90 CYS A CA 1
ATOM 754 C C . CYS A 1 90 ? -10.726 -0.051 -2.521 1.00 94.81 90 CYS A C 1
ATOM 756 O O . CYS A 1 90 ? -10.582 0.737 -3.455 1.00 94.81 90 CYS A O 1
ATOM 758 N N . LYS A 1 91 ? -10.673 0.361 -1.249 1.00 96.00 91 LYS A N 1
ATOM 759 C CA . LYS A 1 91 ? -10.547 1.771 -0.860 1.00 96.00 91 LYS A CA 1
ATOM 760 C C . LYS A 1 91 ? -9.152 2.081 -0.307 1.00 96.00 91 LYS A C 1
ATOM 762 O O . LYS A 1 91 ? -8.554 1.257 0.385 1.00 96.00 91 LYS A O 1
ATOM 767 N N . PRO A 1 92 ? -8.614 3.282 -0.564 1.00 96.69 92 PRO A N 1
ATOM 768 C CA . PRO A 1 92 ? -7.383 3.715 0.081 1.00 96.69 92 PRO A CA 1
ATOM 769 C C . PRO A 1 92 ? -7.593 3.851 1.598 1.00 96.69 92 PRO A C 1
ATOM 771 O O . PRO A 1 92 ? -8.622 4.358 2.035 1.00 96.69 92 PRO A O 1
ATOM 774 N N . CYS A 1 93 ? -6.590 3.473 2.393 1.00 95.81 93 CYS A N 1
ATOM 775 C CA . CYS A 1 93 ? -6.614 3.635 3.846 1.00 95.81 93 CYS A CA 1
ATOM 776 C C . CYS A 1 93 ? -6.846 5.099 4.233 1.00 95.81 93 CYS A C 1
ATOM 778 O O . CYS A 1 93 ? -6.156 5.996 3.724 1.00 95.81 93 CYS A O 1
ATOM 780 N N . VAL A 1 94 ? -7.750 5.326 5.187 1.00 92.19 94 VAL A N 1
ATOM 781 C CA . VAL A 1 94 ? -8.032 6.653 5.738 1.00 92.19 94 VAL A CA 1
ATOM 782 C C . VAL A 1 94 ? -6.762 7.228 6.372 1.00 92.19 94 VAL A C 1
ATOM 784 O O . VAL A 1 94 ? -6.140 6.629 7.252 1.00 92.19 94 VAL A O 1
ATOM 787 N N . GLN A 1 95 ? -6.347 8.406 5.902 1.00 80.50 95 GLN A N 1
ATOM 788 C CA . GLN A 1 95 ? -5.253 9.165 6.500 1.00 80.50 95 GLN A CA 1
ATOM 789 C C . GLN A 1 95 ? -5.806 9.992 7.653 1.00 80.50 95 GLN A C 1
ATOM 791 O O . GLN A 1 95 ? -6.134 11.165 7.476 1.00 80.50 95 GLN A O 1
ATOM 796 N N . VAL A 1 96 ? -5.876 9.395 8.844 1.00 69.62 96 VAL A N 1
ATOM 797 C CA . VAL A 1 96 ? -6.060 10.177 10.069 1.00 69.62 96 VAL A CA 1
ATOM 798 C C . VAL A 1 96 ? -4.779 10.984 10.251 1.00 69.62 96 VAL A C 1
ATOM 800 O O . VAL A 1 96 ? -3.775 10.493 10.774 1.00 69.62 96 VAL A O 1
ATOM 803 N N . LYS A 1 97 ? -4.767 12.211 9.718 1.00 57.53 97 LYS A N 1
ATOM 804 C CA . LYS A 1 97 ? -3.743 13.188 10.071 1.00 57.53 97 LYS A CA 1
ATOM 805 C C . LYS A 1 97 ? -3.819 13.284 11.584 1.00 57.53 97 LYS A C 1
ATOM 807 O O . LYS A 1 97 ? -4.886 13.570 12.117 1.00 57.53 97 LYS A O 1
ATOM 812 N N . ALA A 1 98 ? -2.718 12.991 12.268 1.00 53.25 98 ALA A N 1
ATOM 813 C CA . ALA A 1 98 ? -2.615 13.347 13.666 1.00 53.25 98 ALA A CA 1
ATOM 814 C C . ALA A 1 98 ? -2.833 14.859 13.709 1.00 53.25 98 ALA A C 1
ATOM 816 O O . ALA A 1 98 ? -1.952 15.619 13.303 1.00 53.25 98 ALA A O 1
ATOM 817 N N . GLU A 1 99 ? -4.028 15.295 14.103 1.00 46.31 99 GLU A N 1
ATOM 818 C CA . GLU A 1 99 ? -4.226 16.671 14.509 1.00 46.31 99 GLU A CA 1
ATOM 819 C C . GLU A 1 99 ? -3.123 16.939 15.517 1.00 46.31 99 GLU A C 1
ATOM 821 O O . GLU A 1 99 ? -2.980 16.209 16.503 1.00 46.31 99 GLU A O 1
ATOM 826 N N . SER A 1 100 ? -2.253 17.896 15.206 1.00 46.19 100 SER A N 1
ATOM 827 C CA . SER A 1 100 ? -1.188 18.292 16.105 1.00 46.19 100 SER A CA 1
ATOM 828 C C . SER A 1 100 ? -1.846 18.745 17.406 1.00 46.19 100 SER A C 1
ATOM 830 O O . SER A 1 100 ? -2.231 19.907 17.540 1.00 46.19 100 SER A O 1
ATOM 832 N N . LYS A 1 101 ? -1.963 17.826 18.377 1.00 49.44 101 LYS A N 1
ATOM 833 C CA . LYS A 1 101 ? -2.435 18.085 19.746 1.00 49.44 101 LYS A CA 1
ATOM 834 C C . LYS A 1 101 ? -1.673 19.247 20.395 1.00 49.44 101 LYS A C 1
ATOM 836 O O . LYS A 1 101 ? -2.157 19.850 21.344 1.00 49.44 101 LYS A O 1
ATOM 841 N N . THR A 1 102 ? -0.538 19.634 19.818 1.00 50.53 102 THR A N 1
ATOM 842 C CA . THR A 1 102 ? 0.209 20.857 20.093 1.00 50.53 102 THR A CA 1
ATOM 843 C C . THR A 1 102 ? -0.651 22.124 20.084 1.00 50.53 102 THR A C 1
ATOM 845 O O . THR A 1 102 ? -0.437 22.961 20.946 1.00 50.53 102 THR A O 1
ATOM 848 N N . ARG A 1 103 ? -1.651 22.292 19.201 1.00 53.19 103 ARG A N 1
ATOM 849 C CA . ARG A 1 103 ? -2.453 23.538 19.180 1.00 53.19 103 ARG A CA 1
ATOM 850 C C . ARG A 1 103 ? -3.428 23.658 20.352 1.00 53.19 103 ARG A C 1
ATOM 852 O O . ARG A 1 103 ? -3.601 24.752 20.881 1.00 53.19 103 ARG A O 1
ATOM 859 N N . HIS A 1 104 ? -4.024 22.549 20.787 1.00 54.06 104 HIS A N 1
ATOM 860 C CA . HIS A 1 104 ? -4.977 22.566 21.899 1.00 54.06 104 HIS A CA 1
ATOM 861 C C . HIS A 1 104 ? -4.266 22.686 23.254 1.00 54.06 104 HIS A C 1
ATOM 863 O O . HIS A 1 104 ? -4.697 23.458 24.106 1.00 54.06 104 HIS A O 1
ATOM 869 N N . LEU A 1 105 ? -3.117 22.018 23.419 1.00 57.28 105 LEU A N 1
ATOM 870 C CA . LEU A 1 105 ? -2.261 22.195 24.597 1.00 57.28 105 LEU A CA 1
ATOM 871 C C . LEU A 1 105 ? -1.678 23.613 24.694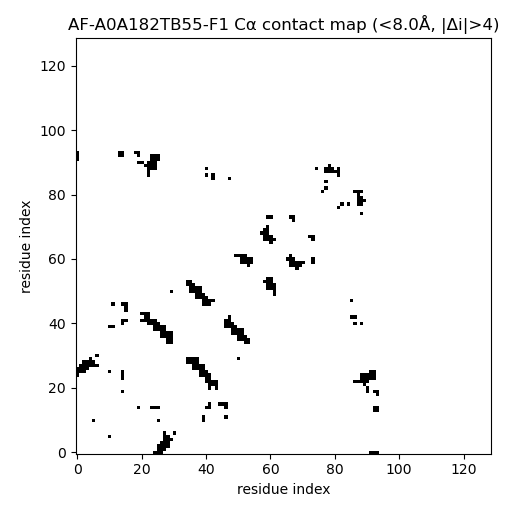 1.00 57.28 105 LEU A C 1
ATOM 873 O O . LEU A 1 105 ? -1.577 24.136 25.798 1.00 57.28 105 LEU A O 1
ATOM 877 N N . PHE A 1 106 ? -1.352 24.266 23.572 1.00 59.31 106 PHE A N 1
ATOM 878 C CA . PHE A 1 106 ? -0.860 25.650 23.592 1.00 59.31 106 PHE A CA 1
ATOM 879 C C . PHE A 1 106 ? -1.949 26.649 24.007 1.00 59.31 106 PHE A C 1
ATOM 881 O O . PHE A 1 106 ? -1.685 27.561 24.783 1.00 59.31 106 PHE A O 1
ATOM 888 N N . LEU A 1 107 ? -3.190 26.458 23.543 1.00 58.12 107 LEU A N 1
ATOM 889 C CA . LEU A 1 107 ? -4.323 27.292 23.954 1.00 58.12 107 LEU A CA 1
ATOM 890 C C . LEU A 1 107 ? -4.690 27.076 25.425 1.00 58.12 107 LEU A C 1
ATOM 892 O O . LEU A 1 107 ? -4.880 28.053 26.142 1.00 58.12 107 LEU A O 1
ATOM 896 N N . LEU A 1 108 ? -4.724 25.827 25.899 1.00 59.06 108 LEU A N 1
ATOM 897 C CA . LEU A 1 108 ? -4.957 25.529 27.315 1.00 59.06 108 LEU A CA 1
ATOM 898 C C . LEU A 1 108 ? -3.850 26.116 28.205 1.00 59.06 108 LEU A C 1
ATOM 900 O O . LEU A 1 108 ? -4.169 26.725 29.219 1.00 59.06 108 LEU A O 1
ATOM 904 N N . ALA A 1 109 ? -2.578 26.034 27.798 1.00 59.75 109 ALA A N 1
ATOM 905 C CA . ALA A 1 109 ? -1.457 26.623 28.536 1.00 59.75 109 ALA A CA 1
ATOM 906 C C . ALA A 1 109 ? -1.495 28.165 28.587 1.00 59.75 109 ALA A C 1
ATOM 908 O O . ALA A 1 109 ? -1.148 28.758 29.607 1.00 59.75 109 ALA A O 1
ATOM 909 N N . LEU A 1 110 ? -1.947 28.834 27.519 1.00 59.06 110 LEU A N 1
ATOM 910 C CA . LEU A 1 110 ? -2.145 30.291 27.513 1.00 59.06 110 LEU A CA 1
ATOM 911 C C . LEU A 1 110 ? -3.350 30.713 28.367 1.00 59.06 110 LEU A C 1
ATOM 913 O O . LEU A 1 110 ? -3.294 31.736 29.045 1.00 59.06 110 LEU A O 1
ATOM 917 N N . MET A 1 111 ? -4.415 29.910 28.383 1.00 57.59 111 MET A N 1
ATOM 918 C CA . MET A 1 111 ? -5.592 30.144 29.226 1.00 57.59 111 MET A CA 1
ATOM 919 C C . MET A 1 111 ? -5.265 29.937 30.715 1.00 57.59 111 MET A C 1
ATOM 921 O O . MET A 1 111 ? -5.727 30.709 31.552 1.00 57.59 111 MET A O 1
ATOM 925 N N . THR A 1 112 ? -4.409 28.966 31.061 1.00 58.59 112 THR A N 1
ATOM 926 C CA . THR A 1 112 ? -3.916 28.782 32.440 1.00 58.59 112 THR A CA 1
ATOM 927 C C . THR A 1 112 ? -2.859 29.814 32.830 1.00 58.59 112 THR A C 1
ATOM 929 O O . THR A 1 112 ? -2.782 30.191 33.995 1.00 58.59 112 THR A O 1
ATOM 932 N N . SER A 1 113 ? -2.080 30.331 31.872 1.00 55.16 113 SER A N 1
ATOM 933 C CA . SER A 1 113 ? -1.135 31.435 32.103 1.00 55.16 113 SER A CA 1
ATOM 934 C C . SER A 1 113 ? -1.826 32.778 32.372 1.00 55.16 113 SER A C 1
ATOM 936 O O . SER A 1 113 ? -1.163 33.709 32.827 1.00 55.16 113 SER A O 1
ATOM 938 N N . ASN A 1 114 ? -3.133 32.894 32.111 1.00 54.38 114 ASN A N 1
ATOM 939 C CA . ASN A 1 114 ? -3.895 34.119 32.356 1.00 54.38 114 ASN A CA 1
ATOM 940 C C . ASN A 1 114 ? -4.735 34.083 33.648 1.00 54.38 114 ASN A C 1
ATOM 942 O O . ASN A 1 114 ? -5.506 35.002 33.905 1.00 54.38 114 ASN A O 1
ATOM 946 N N . GLN A 1 115 ? -4.575 33.059 34.499 1.00 54.78 115 GLN A N 1
ATOM 947 C CA . GLN A 1 115 ? -5.162 33.053 35.849 1.00 54.78 115 GLN A CA 1
ATOM 948 C C . GLN A 1 115 ? -4.181 33.435 36.966 1.00 54.78 115 GLN A C 1
ATOM 950 O O . GLN A 1 115 ? -4.621 33.796 38.055 1.00 54.78 115 GLN A O 1
ATOM 955 N N . THR A 1 116 ? -2.873 33.479 36.709 1.00 50.38 116 THR A N 1
ATOM 956 C CA . THR A 1 116 ? -1.907 34.050 37.666 1.00 50.38 116 THR A CA 1
ATOM 957 C C . THR A 1 116 ? -1.860 35.578 37.616 1.00 50.38 116 THR A C 1
ATOM 959 O O . THR A 1 116 ? -1.620 36.206 38.643 1.00 50.38 116 THR A O 1
ATOM 962 N N . LEU A 1 117 ? -2.170 36.205 36.474 1.00 49.56 117 LEU A N 1
ATOM 963 C CA . LEU A 1 117 ? -2.207 37.672 36.370 1.00 49.56 117 LEU A CA 1
ATOM 964 C C . LEU A 1 117 ? -3.487 38.296 36.953 1.00 49.56 117 LEU A C 1
ATOM 966 O O . LEU A 1 117 ? -3.429 39.419 37.450 1.00 49.56 117 LEU A O 1
ATOM 970 N N . GLN A 1 118 ? -4.609 37.568 36.997 1.00 47.03 118 GLN A N 1
ATOM 971 C CA . GLN A 1 118 ? -5.828 38.058 37.657 1.00 47.03 118 GLN A CA 1
ATOM 972 C C . GLN A 1 118 ? -5.694 38.044 39.195 1.00 47.03 118 GLN A C 1
ATOM 974 O O . GLN A 1 118 ? -6.218 38.931 39.861 1.00 47.03 118 GLN A O 1
ATOM 979 N N . LEU A 1 119 ? -4.944 37.094 39.772 1.00 47.28 119 LEU A N 1
ATOM 980 C CA . LEU A 1 119 ? -4.683 37.055 41.220 1.00 47.28 119 LEU A CA 1
ATOM 981 C C . LEU A 1 119 ? -3.651 38.104 41.669 1.00 47.28 119 LEU A C 1
ATOM 983 O O . LEU A 1 119 ? -3.769 38.641 42.769 1.00 47.28 119 LEU A O 1
AT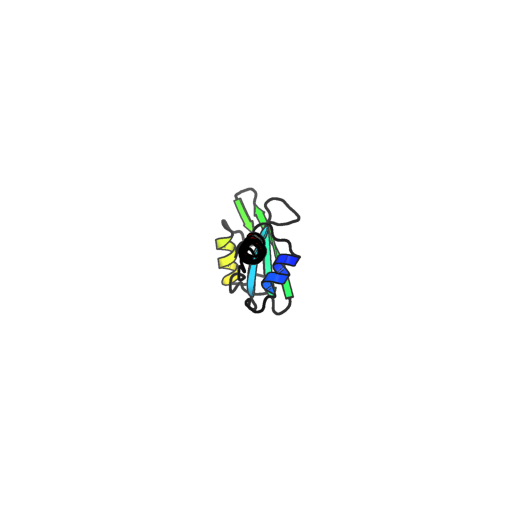OM 987 N N . CYS A 1 120 ? -2.686 38.473 40.819 1.00 45.78 120 CYS A N 1
ATOM 988 C CA . CYS A 1 120 ? -1.774 39.580 41.125 1.00 45.78 120 CYS A CA 1
ATOM 989 C C . CYS A 1 120 ? -2.462 40.953 41.046 1.00 45.78 120 CYS A C 1
ATOM 991 O O . CYS A 1 120 ? -2.163 41.822 41.864 1.00 45.78 120 CYS A O 1
ATOM 993 N N . TYR A 1 121 ? -3.412 41.152 40.122 1.00 47.12 121 TYR A N 1
ATOM 994 C CA . TYR A 1 121 ? -4.127 42.431 40.007 1.00 47.12 121 TYR A CA 1
ATOM 995 C C . TYR A 1 121 ? -5.092 42.678 41.177 1.00 47.12 121 TYR A C 1
ATOM 997 O O . TYR A 1 121 ? -5.248 43.813 41.623 1.00 47.12 121 TYR A O 1
ATOM 1005 N N . VAL A 1 122 ? -5.692 41.617 41.728 1.00 48.09 122 VAL A N 1
ATOM 1006 C CA . VAL A 1 122 ? -6.580 41.725 42.899 1.00 48.09 122 VAL A CA 1
ATOM 1007 C C . VAL A 1 122 ? -5.787 41.924 44.203 1.00 48.09 122 VAL A C 1
ATOM 1009 O O . VAL A 1 122 ? -6.272 42.607 45.101 1.00 48.09 122 VAL A O 1
ATOM 1012 N N . CYS A 1 123 ? -4.539 41.445 44.297 1.00 44.91 123 CYS A N 1
ATOM 1013 C CA . CYS A 1 123 ? -3.668 41.736 45.447 1.00 44.91 123 CYS A CA 1
ATOM 1014 C C . CYS A 1 123 ? -3.028 43.137 45.417 1.00 44.91 123 CYS A C 1
ATOM 1016 O O . CYS A 1 123 ? -2.745 43.692 46.477 1.00 44.91 123 CYS A O 1
ATOM 1018 N N . ALA A 1 124 ? -2.811 43.744 44.245 1.00 46.78 124 ALA A N 1
ATOM 1019 C CA . ALA A 1 124 ? -2.184 45.068 44.153 1.00 46.78 124 ALA A CA 1
ATOM 1020 C C . ALA A 1 124 ? -3.114 46.235 44.550 1.00 46.78 124 ALA A C 1
ATOM 1022 O O . ALA A 1 124 ? -2.627 47.308 44.895 1.00 46.78 124 ALA A O 1
ATOM 1023 N N . LEU A 1 125 ? -4.438 46.034 44.550 1.00 48.97 125 LEU A N 1
ATOM 1024 C CA . LEU A 1 125 ? -5.419 47.052 44.961 1.00 48.97 125 LEU A CA 1
ATOM 1025 C C . LEU A 1 125 ? -5.782 47.012 46.458 1.00 48.97 125 LEU A C 1
ATOM 1027 O O . LEU A 1 125 ? -6.521 47.878 46.912 1.00 48.97 125 LEU A O 1
ATOM 1031 N N . TYR A 1 126 ? -5.251 46.059 47.236 1.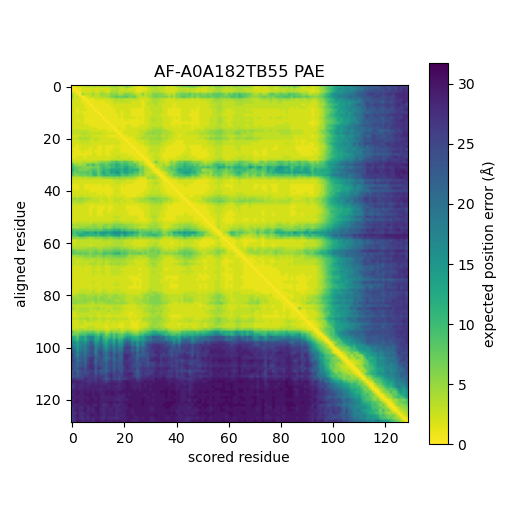00 50.12 126 TYR A N 1
ATOM 1032 C CA . TYR A 1 126 ? -5.564 45.899 48.667 1.00 50.12 126 TYR A CA 1
ATOM 1033 C C . TYR A 1 126 ? -4.434 46.301 49.636 1.00 50.12 126 TYR A C 1
ATOM 1035 O O . TYR A 1 126 ? -4.589 46.118 50.840 1.00 50.12 126 TYR A O 1
ATOM 1043 N N . ILE A 1 127 ? -3.309 46.849 49.152 1.00 53.03 127 ILE A N 1
ATOM 1044 C CA . ILE A 1 127 ? -2.161 47.238 50.008 1.00 53.03 127 ILE A CA 1
ATOM 1045 C C . ILE A 1 127 ? -1.826 48.747 49.971 1.00 53.03 127 ILE A C 1
ATOM 1047 O O . ILE A 1 127 ? -1.023 49.211 50.773 1.00 53.03 127 ILE A O 1
ATOM 1051 N N . PHE A 1 128 ? -2.490 49.555 49.137 1.00 47.94 128 PHE A N 1
ATOM 1052 C CA . PHE A 1 128 ? -2.365 51.028 49.170 1.00 47.94 128 PHE A CA 1
ATOM 1053 C C . PHE A 1 128 ? -3.696 51.734 49.477 1.00 47.94 128 PHE A C 1
ATOM 1055 O O . PHE A 1 128 ? -4.047 52.720 48.831 1.00 47.94 128 PHE A O 1
ATOM 1062 N N . GLY A 1 129 ? -4.436 51.203 50.453 1.00 44.72 129 GLY A N 1
ATOM 1063 C CA . GLY A 1 129 ? -5.471 51.935 51.188 1.00 44.72 129 GLY A CA 1
ATOM 1064 C C . GLY A 1 129 ? -4.939 52.335 52.553 1.00 44.72 129 GLY A C 1
ATOM 1065 O O . GLY A 1 129 ? -4.383 51.434 53.219 1.00 44.72 129 GLY A O 1
#